Protein 8PR6 (pdb70)

Secondary structure (DSSP, 8-state):
---EEEEE-SS-HHHHHHHHHHHHHHHHTT---EEEEGGG-HHHHHHHGGG-SEEEETTEE---EEE-HHHHHHHHH-/---EEEEE-SS-HHHHHHHHHHHHHHHHTT--EEEEETTT-HHHHHHHGGG-SEEEETTEE---EEE-HHHHHHHHH--

Radius of gyration: 16.39 Å; Cα contacts (8 Å, |Δi|>4): 250; chains: 2; bounding box: 40×32×43 Å

InterPro domains:
  IPR008554 Glutaredoxin-like [PF05768] (5-77)
  IPR036249 Thioredoxin-like superfamily [SSF52833] (4-77)

Organism: Corynebacterium glutamicum (NCBI:txid1718)

Sequence (157 aa):
GHSVEIIVRDNCCGSCCVRVKAQILPIVEAAGIKLTERNVDQDASLKLEFGDRVPVILVDDEEFACWEVDNDELANALLLGHSVEIIVRDNCCGSCCVRVKAQILPIVEAAGIKLTERNVDQDASLKLEFGDRVPVILVDDEEFACWEVDNDELANALLLE

Structure (mmCIF, N/CA/C/O backbone):
data_8PR6
#
_entry.id   8PR6
#
_cell.length_a   71.124
_cell.length_b   36.248
_cell.length_c   68.719
_cell.angle_alpha   90.00
_cell.angle_beta   99.01
_cell.angle_gamma   90.00
#
_symmetry.space_group_name_H-M   'C 1 2 1'
#
loop_
_entity.id
_entity.type
_entity.pdbx_description
1 polymer 'Thioredoxin family protein'
2 water water
#
loop_
_atom_site.group_PDB
_atom_site.id
_atom_site.type_symbol
_atom_site.label_atom_id
_atom_site.label_alt_id
_atom_site.label_comp_id
_atom_site.label_asym_id
_atom_site.label_entity_id
_atom_site.label_seq_id
_atom_site.pdbx_PDB_ins_code
_atom_site.Cartn_x
_atom_site.Cartn_y
_atom_site.Cartn_z
_atom_site.occupancy
_atom_site.B_iso_or_equiv
_atom_site.auth_seq_id
_atom_site.auth_comp_id
_atom_site.auth_asym_id
_atom_site.auth_atom_id
_atom_site.pdbx_PDB_model_num
ATOM 1 N N . GLY A 1 1 ? -17.335 81.242 68.789 1.00 42.32 1 GLY A N 1
ATOM 2 C CA . GLY A 1 1 ? -16.553 79.997 69.034 1.00 41.21 1 GLY A CA 1
ATOM 3 C C . GLY A 1 1 ? -15.183 80.328 69.580 1.00 39.56 1 GLY A C 1
ATOM 4 O O . GLY A 1 1 ? -14.718 81.479 69.386 1.00 43.96 1 GLY A O 1
ATOM 5 N N . HIS A 1 2 ? -14.566 79.390 70.307 1.00 38.17 2 HIS A N 1
ATOM 6 C CA . HIS A 1 2 ? -13.215 79.601 70.880 1.00 32.37 2 HIS A CA 1
ATOM 7 C C . HIS A 1 2 ? -12.192 78.547 70.422 1.00 24.78 2 HIS A C 1
ATOM 8 O O . HIS A 1 2 ? -12.546 77.356 70.216 1.00 31.08 2 HIS A O 1
ATOM 15 N N . SER A 1 3 ? -10.959 78.995 70.506 1.00 24.67 3 SER A N 1
ATOM 16 C CA . SER A 1 3 ? -9.696 78.217 70.434 1.00 27.84 3 SER A CA 1
ATOM 17 C C . SER A 1 3 ? -8.898 78.342 71.741 1.00 23.48 3 SER A C 1
ATOM 18 O O . SER A 1 3 ? -8.827 79.442 72.314 1.00 26.79 3 SER A O 1
ATOM 21 N N . VAL A 1 4 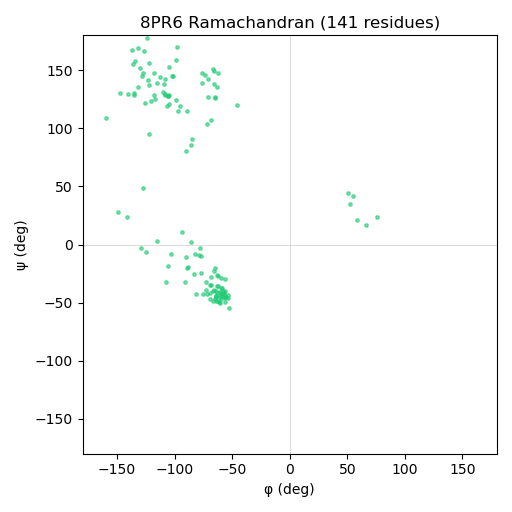? -8.197 77.264 72.048 1.00 24.94 4 VAL A N 1
ATOM 22 C CA . VAL A 1 4 ? -7.190 77.227 73.134 1.00 22.20 4 VAL A CA 1
ATOM 23 C C . VAL A 1 4 ? -5.965 76.508 72.584 1.00 21.54 4 VAL A C 1
ATOM 24 O O . VAL A 1 4 ? -6.131 75.357 72.131 1.00 25.24 4 VAL A O 1
ATOM 28 N N . GLU A 1 5 ? -4.839 77.159 72.783 1.00 23.66 5 GLU A N 1
ATOM 29 C CA . GLU A 1 5 ? -3.499 76.646 72.425 1.00 26.61 5 GLU A CA 1
ATOM 30 C C . GLU A 1 5 ? -2.624 76.639 73.677 1.00 24.17 5 GLU A C 1
ATOM 31 O O . GLU A 1 5 ? -2.628 77.626 74.436 1.00 23.49 5 GLU A O 1
ATOM 37 N N . ILE A 1 6 ? -1.796 75.610 73.837 1.00 22.44 6 ILE A N 1
ATOM 38 C CA . ILE A 1 6 ? -0.684 75.691 74.809 1.00 20.17 6 ILE A CA 1
ATOM 39 C C . ILE A 1 6 ? 0.644 75.755 74.048 1.00 21.02 6 ILE A C 1
ATOM 40 O O . ILE A 1 6 ? 0.809 74.954 73.086 1.00 24.22 6 ILE A O 1
ATOM 45 N N . ILE A 1 7 ? 1.480 76.701 74.432 1.00 20.58 7 ILE A N 1
ATOM 46 C CA . ILE A 1 7 ? 2.861 76.920 73.906 1.00 22.98 7 ILE A CA 1
ATOM 47 C C . ILE A 1 7 ? 3.842 76.286 74.894 1.00 22.43 7 ILE A C 1
ATOM 48 O O . ILE A 1 7 ? 3.836 76.648 76.091 1.00 21.54 7 ILE A O 1
ATOM 53 N N . VAL A 1 8 ? 4.685 75.383 74.383 1.00 22.94 8 VAL A N 1
ATOM 54 C CA . VAL A 1 8 ? 5.500 74.466 75.232 1.00 20.70 8 VAL A CA 1
ATOM 55 C C . VAL A 1 8 ? 6.951 74.488 74.743 1.00 22.41 8 VAL A C 1
ATOM 56 O O . VAL A 1 8 ? 7.186 75.112 73.724 1.00 23.21 8 VAL A O 1
ATOM 60 N N . ARG A 1 9 ? 7.857 73.895 75.525 1.00 23.56 9 ARG A N 1
ATOM 61 C CA . ARG A 1 9 ? 9.233 73.528 75.035 1.00 26.55 9 ARG A CA 1
ATOM 62 C C . ARG A 1 9 ? 9.505 72.036 75.323 1.00 24.30 9 ARG A C 1
ATOM 63 O O . ARG A 1 9 ? 8.783 71.403 76.050 1.00 22.40 9 ARG A O 1
ATOM 71 N N . ASP A 1 10 ? 10.555 71.435 74.728 1.00 28.99 10 ASP A N 1
ATOM 72 C CA . ASP A 1 10 ? 10.922 70.023 75.027 1.00 27.60 10 ASP A CA 1
ATOM 73 C C . ASP A 1 10 ? 11.405 69.893 76.478 1.00 25.73 10 ASP A C 1
ATOM 74 O O . ASP A 1 10 ? 11.856 70.895 77.010 1.00 27.85 10 ASP A O 1
ATOM 79 N N . ASN A 1 11 ? 11.218 68.720 77.097 1.00 30.28 11 ASN A N 1
ATOM 80 C CA . ASN A 1 11 ? 11.698 68.372 78.468 1.00 29.56 11 ASN A CA 1
ATOM 81 C C . ASN A 1 11 ? 11.247 69.421 79.483 1.00 30.54 11 ASN A C 1
ATOM 82 O O . ASN A 1 11 ? 12.046 69.947 80.254 1.00 30.69 11 ASN A O 1
ATOM 87 N N A CYS A 1 12 ? 9.929 69.644 79.498 0.48 30.09 12 CYS A N 1
ATOM 88 N N C CYS A 1 12 ? 9.968 69.751 79.452 0.52 32.98 12 CYS A N 1
ATOM 89 C CA A CYS A 1 12 ? 9.197 70.672 80.289 0.48 27.72 12 CYS A CA 1
ATOM 90 C CA C CYS A 1 12 ? 9.375 70.668 80.447 0.52 31.18 12 CYS A CA 1
ATOM 91 C C A CYS A 1 12 ? 8.119 69.950 81.106 0.48 27.48 12 CYS A C 1
ATOM 92 C C C CYS A 1 12 ? 8.203 69.943 81.099 0.52 29.47 12 CYS A C 1
ATOM 93 O O A CYS A 1 12 ? 6.989 69.868 80.606 0.48 27.10 12 CYS A O 1
ATOM 94 O O C CYS A 1 12 ? 7.155 69.831 80.470 0.52 28.55 12 CYS A O 1
ATOM 99 N N . GLY A 1 13 ? 8.426 69.458 82.319 1.00 26.36 13 GLY A N 1
ATOM 100 C CA . GLY A 1 13 ? 7.423 68.768 83.145 1.00 27.30 13 GLY A CA 1
ATOM 101 C C . GLY A 1 13 ? 6.295 69.726 83.476 1.00 25.54 13 GLY A C 1
ATOM 102 O O . GLY A 1 13 ? 5.165 69.258 83.625 1.00 22.38 13 GLY A O 1
ATOM 103 N N . SER A 1 14 ? 6.596 71.018 83.574 1.00 21.66 14 SER A N 1
ATOM 104 C CA . SER A 1 14 ? 5.577 72.041 83.962 1.00 24.50 14 SER A CA 1
ATOM 105 C C . SER A 1 14 ? 4.578 72.200 82.804 1.00 21.15 14 SER A C 1
ATOM 106 O O . SER A 1 14 ? 3.370 72.257 83.082 1.00 22.40 14 SER A O 1
ATOM 109 N N A CYS A 1 15 ? 5.053 72.180 81.556 0.60 22.69 15 CYS A N 1
ATOM 110 N N B CYS A 1 15 ? 5.050 72.194 81.556 0.40 22.45 15 CYS A N 1
ATOM 111 C CA A CYS A 1 15 ? 4.216 72.182 80.316 0.60 22.36 15 CYS A CA 1
ATOM 112 C CA B CYS A 1 15 ? 4.203 72.164 80.328 0.40 22.16 15 CYS A CA 1
ATOM 113 C C A CYS A 1 15 ? 3.277 70.958 80.318 0.60 21.54 15 CYS A C 1
ATOM 114 C C B CYS A 1 15 ? 3.256 70.957 80.376 0.40 21.62 15 CYS A C 1
ATOM 115 O O A CYS A 1 15 ? 2.064 71.093 80.069 0.60 20.32 15 CYS A O 1
ATOM 116 O O B CYS A 1 15 ? 2.032 71.119 80.227 0.40 20.60 15 CYS A O 1
ATOM 121 N N . VAL A 1 16 ? 3.798 69.760 80.582 1.00 21.82 16 VAL A N 1
ATOM 122 C CA . VAL A 1 16 ? 2.984 68.510 80.641 1.00 24.28 16 VAL A CA 1
ATOM 123 C C . VAL A 1 16 ? 1.928 68.608 81.750 1.00 22.69 16 VAL A C 1
ATOM 124 O O . VAL A 1 16 ? 0.760 68.220 81.501 1.00 25.29 16 VAL A O 1
ATOM 128 N N . ARG A 1 17 ? 2.319 69.060 82.947 1.00 20.21 17 ARG A N 1
ATOM 129 C CA . ARG A 1 17 ? 1.415 69.212 84.114 1.00 23.15 17 ARG A CA 1
ATOM 130 C C . ARG A 1 17 ? 0.289 70.198 83.792 1.00 19.99 17 ARG A C 1
ATOM 131 O O . ARG A 1 17 ? -0.903 69.890 84.082 1.00 20.55 17 ARG A O 1
ATOM 139 N N . VAL A 1 18 ? 0.629 71.375 83.274 1.00 21.67 18 VAL A N 1
ATOM 140 C CA . VAL A 1 18 ? -0.420 72.402 82.981 1.00 19.30 18 VAL A CA 1
ATOM 141 C C . VAL A 1 18 ? -1.362 71.865 81.885 1.00 18.66 18 VAL A C 1
ATOM 142 O O . VAL A 1 18 ? -2.617 72.041 81.996 1.00 19.44 18 VAL A O 1
ATOM 146 N N . LYS A 1 19 ? -0.808 71.259 80.837 1.00 21.02 19 LYS A N 1
ATOM 147 C CA . LYS A 1 19 ? -1.633 70.683 79.739 1.00 22.31 19 LYS A CA 1
ATOM 148 C C . LYS A 1 19 ? -2.665 69.717 80.322 1.00 23.40 19 LYS A C 1
ATOM 149 O O . LYS A 1 19 ? -3.828 69.832 79.948 1.00 24.20 19 LYS A O 1
ATOM 155 N N . ALA A 1 20 ? -2.290 68.822 81.242 1.00 22.78 20 ALA A N 1
ATOM 156 C CA . ALA A 1 20 ? -3.197 67.840 81.885 1.00 23.44 20 ALA A CA 1
ATOM 157 C C . ALA A 1 20 ? -4.226 68.558 82.750 1.00 25.30 20 ALA A C 1
ATOM 158 O O . ALA A 1 20 ? -5.378 68.113 82.748 1.00 24.74 20 ALA A O 1
ATOM 160 N N . GLN A 1 21 ? -3.833 69.617 83.460 1.00 22.81 21 GLN A N 1
ATOM 161 C CA . GLN A 1 21 ? -4.706 70.346 84.402 1.00 23.38 21 GLN A CA 1
ATOM 162 C C . GLN A 1 21 ? -5.808 71.035 83.575 1.00 20.35 21 GLN A C 1
ATOM 163 O O . GLN A 1 21 ? -6.944 71.042 84.043 1.00 24.08 21 GLN A O 1
ATOM 169 N N . ILE A 1 22 ? -5.494 71.604 82.411 1.00 20.69 22 ILE A N 1
ATOM 170 C CA . ILE A 1 22 ? -6.488 72.419 81.642 1.00 20.76 22 ILE A CA 1
ATOM 171 C C . ILE A 1 22 ? -7.291 71.526 80.687 1.00 25.29 22 ILE A C 1
ATOM 172 O O . ILE A 1 22 ? -8.419 71.982 80.270 1.00 24.75 22 ILE A O 1
ATOM 177 N N . LEU A 1 23 ? -6.788 70.324 80.336 1.00 26.28 23 LEU A N 1
ATOM 178 C CA . LEU A 1 23 ? -7.394 69.501 79.252 1.00 31.07 23 LEU A CA 1
ATOM 179 C C . LEU A 1 23 ? -8.882 69.244 79.502 1.00 32.35 23 LEU A C 1
ATOM 180 O O . LEU A 1 23 ? -9.641 69.359 78.527 1.00 36.58 23 LEU A O 1
ATOM 185 N N . PRO A 1 24 ? -9.344 68.866 80.724 1.00 35.75 24 PRO A N 1
ATOM 186 C CA . PRO A 1 24 ? -10.762 68.587 80.969 1.00 36.10 24 PRO A CA 1
ATOM 187 C C . PRO A 1 24 ? -11.661 69.810 80.734 1.00 39.16 24 PRO A C 1
ATOM 188 O O . PRO A 1 24 ? -12.762 69.638 80.229 1.00 35.49 24 PRO A O 1
ATOM 192 N N . ILE A 1 25 ? -11.164 71.010 81.059 1.00 32.17 25 ILE A N 1
ATOM 193 C CA . ILE A 1 25 ? -11.901 72.290 80.875 1.00 29.71 25 ILE A CA 1
ATOM 194 C C . ILE A 1 25 ? -12.073 72.538 79.384 1.00 32.53 25 ILE A C 1
ATOM 195 O O . ILE A 1 25 ? -13.197 72.831 78.962 1.00 28.31 25 ILE A O 1
ATOM 200 N N . VAL A 1 26 ? -11.008 72.416 78.608 1.00 26.83 26 VAL A N 1
ATOM 201 C CA . VAL A 1 26 ? -11.081 72.685 77.145 1.00 30.71 26 VAL A CA 1
ATOM 202 C C . VAL A 1 26 ? -12.047 71.651 76.530 1.00 36.73 26 VAL A C 1
ATOM 203 O O . VAL A 1 26 ? -12.850 72.017 75.634 1.00 31.91 26 VAL A O 1
ATOM 207 N N . GLU A 1 27 ? -12.045 70.425 77.039 1.00 41.48 27 GLU A N 1
ATOM 208 C CA . GLU A 1 27 ? -12.856 69.323 76.456 1.00 44.55 27 GLU A CA 1
ATOM 209 C C . GLU A 1 27 ? -14.296 69.394 76.993 1.00 44.67 27 GLU A C 1
ATOM 210 O O . GLU A 1 27 ? -15.201 68.978 76.249 1.00 43.37 27 GLU A O 1
ATOM 216 N N . ALA A 1 28 ? -14.543 69.970 78.173 1.00 39.83 28 ALA A N 1
ATOM 217 C CA . ALA A 1 28 ? -15.917 70.291 78.641 1.00 40.36 28 ALA A CA 1
ATOM 218 C C . ALA A 1 28 ? -16.574 71.319 77.706 1.00 39.02 28 ALA A C 1
ATOM 219 O O . ALA A 1 28 ? -17.814 71.301 77.677 1.00 39.92 28 ALA A O 1
ATOM 221 N N . ALA A 1 29 ? -15.794 72.163 77.000 1.00 33.65 29 ALA A N 1
ATOM 222 C CA . ALA A 1 29 ? -16.229 73.267 76.106 1.00 32.15 29 ALA A CA 1
ATOM 223 C C . ALA A 1 29 ? -16.327 72.764 74.657 1.00 41.27 29 ALA A C 1
ATOM 224 O O . ALA A 1 29 ? -16.493 73.610 73.737 1.00 39.90 29 ALA A O 1
ATOM 226 N N . GLY A 1 30 ? -16.237 71.442 74.476 1.00 41.65 30 GLY A N 1
ATOM 227 C CA . GLY A 1 30 ? -16.191 70.762 73.170 1.00 42.15 30 GLY A CA 1
ATOM 228 C C . GLY A 1 30 ? -15.121 71.345 72.269 1.00 40.40 30 GLY A C 1
ATOM 229 O O . GLY A 1 30 ? -15.353 71.409 71.068 1.00 42.80 30 GLY A O 1
ATOM 230 N N . ILE A 1 31 ? -13.989 71.767 72.842 1.00 42.20 31 ILE A N 1
ATOM 231 C CA . ILE A 1 31 ? -12.826 72.358 72.119 1.00 36.52 31 ILE A CA 1
ATOM 232 C C . ILE A 1 31 ? -11.706 71.310 72.162 1.00 37.51 31 ILE A C 1
ATOM 233 O O . ILE A 1 31 ? -11.646 70.555 73.171 1.00 39.26 31 ILE A O 1
ATOM 238 N N . LYS A 1 32 ? -10.937 71.188 71.080 1.00 35.64 32 LYS A N 1
ATOM 239 C CA . LYS A 1 32 ? -9.730 70.323 71.034 1.00 38.86 32 LYS A CA 1
ATOM 240 C C . LYS A 1 32 ? -8.546 71.249 71.301 1.00 34.45 32 LYS A C 1
ATOM 241 O O . LYS A 1 32 ? -8.296 72.176 70.480 1.00 33.54 32 LYS A O 1
ATOM 244 N N . LEU A 1 33 ? -7.861 71.023 72.429 1.00 33.27 33 LEU A N 1
ATOM 245 C CA . LEU A 1 33 ? -6.651 71.801 72.795 1.00 32.66 33 LEU A CA 1
ATOM 246 C C . LEU A 1 33 ? -5.560 71.522 71.765 1.00 32.09 33 LEU A C 1
ATOM 247 O O . LEU A 1 33 ? -5.275 70.334 71.486 1.00 38.75 33 LEU A O 1
ATOM 252 N N . THR A 1 34 ? -5.007 72.567 71.187 1.00 26.58 34 THR A N 1
ATOM 253 C CA . THR A 1 34 ? -3.830 72.463 70.294 1.00 34.20 34 THR A CA 1
ATOM 254 C C . THR A 1 34 ? -2.558 72.785 71.089 1.00 36.61 34 THR A C 1
ATOM 255 O O . THR A 1 34 ? -2.646 73.219 72.281 1.00 31.88 34 THR A O 1
ATOM 259 N N . GLU A 1 35 ? -1.410 72.520 70.461 1.00 30.70 35 GLU A N 1
ATOM 260 C CA . GLU A 1 35 ? -0.050 72.578 71.058 1.00 29.11 35 GLU A CA 1
ATOM 261 C C . GLU A 1 35 ? 0.920 73.016 69.973 1.00 32.83 35 GLU A C 1
ATOM 262 O O . GLU A 1 35 ? 0.866 72.420 68.862 1.00 37.75 35 GLU A O 1
ATOM 268 N N . ARG A 1 36 ? 1.748 74.002 70.267 1.00 27.01 36 ARG A N 1
ATOM 269 C CA . ARG A 1 36 ? 2.879 74.477 69.435 1.00 29.17 36 ARG A CA 1
ATOM 270 C C . ARG A 1 36 ? 4.128 74.502 70.317 1.00 31.52 36 ARG A C 1
ATOM 271 O O . ARG A 1 36 ? 4.000 74.770 71.521 1.00 26.65 36 ARG A O 1
ATOM 279 N N . ASN A 1 37 ? 5.301 74.197 69.758 1.00 26.23 37 ASN A N 1
ATOM 280 C CA . ASN A 1 37 ? 6.537 73.964 70.558 1.00 26.23 37 ASN A CA 1
ATOM 281 C C . ASN A 1 37 ? 7.588 74.982 70.113 1.00 27.58 37 ASN A C 1
ATOM 282 O O . ASN A 1 37 ? 7.847 75.096 68.889 1.00 30.50 37 ASN A O 1
ATOM 287 N N . VAL A 1 38 ? 8.117 75.780 71.031 1.00 24.83 38 VAL A N 1
ATOM 288 C CA . VAL A 1 38 ? 9.034 76.897 70.695 1.00 25.54 38 VAL A CA 1
ATOM 289 C C . VAL A 1 38 ? 10.345 76.354 70.100 1.00 30.41 38 VAL A C 1
ATOM 290 O O . VAL A 1 38 ? 11.032 77.162 69.442 1.00 33.58 38 VAL A O 1
ATOM 294 N N . ASP A 1 39 ? 10.645 75.072 70.343 1.00 32.01 39 ASP A N 1
ATOM 295 C CA . ASP A 1 39 ? 11.924 74.414 69.934 1.00 31.92 39 ASP A CA 1
ATOM 296 C C . ASP A 1 39 ? 11.827 74.062 68.444 1.00 36.57 39 ASP A C 1
ATOM 297 O O . ASP A 1 39 ? 12.850 73.634 67.892 1.00 37.99 39 ASP A O 1
ATOM 302 N N . GLN A 1 40 ? 10.640 74.203 67.826 1.00 35.82 40 GLN A N 1
ATOM 303 C CA . GLN A 1 40 ? 10.353 73.821 66.413 1.00 37.03 40 GLN A CA 1
ATOM 304 C C . GLN A 1 40 ? 10.025 75.075 65.593 1.00 39.02 40 GLN A C 1
ATOM 305 O O . GLN A 1 40 ? 9.734 74.929 64.389 1.00 39.18 40 GLN A O 1
ATOM 311 N N . ASP A 1 41 ? 10.099 76.257 66.207 1.00 40.35 41 ASP A N 1
ATOM 312 C CA . ASP A 1 41 ? 9.630 77.527 65.600 1.00 42.62 41 ASP A CA 1
ATOM 313 C C . ASP A 1 41 ? 10.277 78.724 66.290 1.00 47.73 41 ASP A C 1
ATOM 314 O O . ASP A 1 41 ? 9.820 79.076 67.416 1.00 43.00 41 ASP A O 1
ATOM 319 N N . ALA A 1 42 ? 11.202 79.395 65.588 1.00 44.80 42 ALA A N 1
ATOM 320 C CA . ALA A 1 42 ? 12.144 80.389 66.151 1.00 44.61 42 ALA A CA 1
ATOM 321 C C . ALA A 1 42 ? 11.428 81.700 66.506 1.00 41.44 42 ALA A C 1
ATOM 322 O O . ALA A 1 42 ? 11.783 82.289 67.549 1.00 41.24 42 ALA A O 1
ATOM 324 N N . SER A 1 43 ? 10.477 82.138 65.678 1.00 44.45 43 SER A N 1
ATOM 325 C CA . SER A 1 43 ? 9.555 83.275 65.947 1.00 46.15 43 SER A CA 1
ATOM 326 C C . SER A 1 43 ? 8.873 83.059 67.306 1.00 46.37 43 SER A C 1
ATOM 327 O O . SER A 1 43 ? 8.964 83.962 68.171 1.00 52.70 43 SER A O 1
ATOM 329 N N . LEU A 1 44 ? 8.232 81.894 67.473 1.00 43.54 44 LEU A N 1
ATOM 330 C CA . LEU A 1 44 ? 7.486 81.501 68.704 1.00 40.79 44 LEU A CA 1
ATOM 331 C C . LEU A 1 44 ? 8.417 81.536 69.912 1.00 36.23 44 LEU A C 1
ATOM 332 O O . LEU A 1 44 ? 7.988 82.055 70.969 1.00 34.32 44 LEU A O 1
ATOM 337 N N . LYS A 1 45 ? 9.638 81.005 69.790 1.00 35.90 45 LYS A N 1
ATOM 338 C CA . LYS A 1 45 ? 10.663 81.121 70.859 1.00 37.02 45 LYS A CA 1
ATOM 339 C C . LYS A 1 45 ? 10.974 82.595 71.171 1.00 40.56 45 LYS A C 1
ATOM 340 O O . LYS A 1 45 ? 11.123 82.917 72.362 1.00 37.79 45 LYS A O 1
ATOM 346 N N . LEU A 1 46 ? 11.110 83.467 70.163 1.00 40.66 46 LEU A N 1
ATOM 347 C CA . LEU A 1 46 ? 11.421 84.908 70.403 1.00 42.34 46 LEU A CA 1
ATOM 348 C C . LEU A 1 46 ? 10.332 85.499 71.310 1.00 38.40 46 LEU A C 1
ATOM 349 O O . LEU A 1 46 ? 10.659 86.280 72.213 1.00 43.88 46 LEU A O 1
ATOM 351 N N . GLU A 1 47 ? 9.083 85.134 71.055 1.00 34.29 47 GLU A N 1
ATOM 352 C CA . GLU A 1 47 ? 7.893 85.758 71.678 1.00 33.46 47 GLU A CA 1
ATOM 353 C C . GLU A 1 47 ? 7.657 85.174 73.079 1.00 30.51 47 GLU A C 1
ATOM 354 O O . GLU A 1 47 ? 7.391 85.964 74.000 1.00 30.29 47 GLU A O 1
ATOM 360 N N . PHE A 1 48 ? 7.790 83.862 73.255 1.00 27.14 48 PHE A N 1
ATOM 361 C CA . PHE A 1 48 ? 7.271 83.154 74.466 1.00 27.47 48 PHE A CA 1
ATOM 362 C C . PHE A 1 48 ? 8.298 82.250 75.152 1.00 29.20 48 PHE A C 1
ATOM 363 O O . PHE A 1 48 ? 7.988 81.639 76.206 1.00 24.73 48 PHE A O 1
ATOM 371 N N . GLY A 1 49 ? 9.504 82.145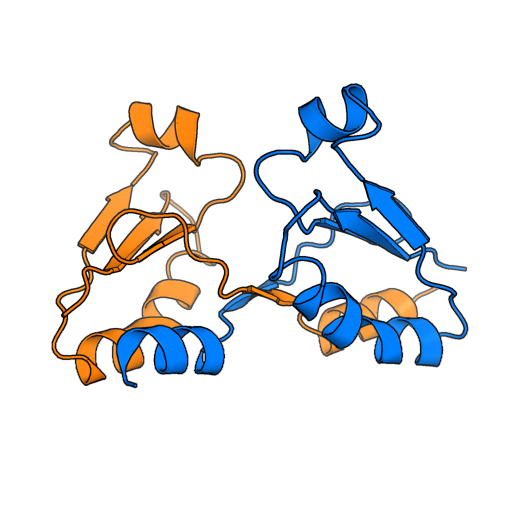 74.584 1.00 30.54 49 GLY A N 1
ATOM 372 C CA . GLY A 1 49 ? 10.417 81.043 74.920 1.00 31.52 49 GLY A CA 1
ATOM 373 C C . GLY A 1 49 ? 10.777 81.007 76.387 1.00 28.95 49 GLY A C 1
ATOM 374 O O . GLY A 1 49 ? 10.842 79.901 76.969 1.00 29.75 49 GLY A O 1
ATOM 375 N N . ASP A 1 50 ? 10.953 82.163 77.019 1.00 29.30 50 ASP A N 1
ATOM 376 C CA . ASP A 1 50 ? 11.465 82.194 78.410 1.00 29.72 50 ASP A CA 1
ATOM 377 C C . ASP A 1 50 ? 10.326 82.042 79.426 1.00 25.54 50 ASP A C 1
ATOM 378 O O . ASP A 1 50 ? 10.625 82.132 80.593 1.00 26.16 50 ASP A O 1
ATOM 383 N N . ARG A 1 51 ? 9.064 81.861 79.010 1.00 26.05 51 ARG A N 1
ATOM 384 C CA . ARG A 1 51 ? 7.927 81.795 79.986 1.00 25.22 51 ARG A CA 1
ATOM 385 C C . ARG A 1 51 ? 6.874 80.747 79.606 1.00 24.08 51 ARG A C 1
ATOM 386 O O . ARG A 1 51 ? 5.701 80.800 80.116 1.00 22.94 51 ARG A O 1
ATOM 394 N N . VAL A 1 52 ? 7.253 79.735 78.835 1.00 21.72 52 VAL A N 1
ATOM 395 C CA . VAL A 1 52 ? 6.412 78.527 78.666 1.00 20.83 52 VAL A CA 1
ATOM 396 C C . VAL A 1 52 ? 6.221 77.802 80.004 1.00 20.41 52 VAL A C 1
ATOM 397 O O . VAL A 1 52 ? 7.083 77.791 80.873 1.00 21.91 52 VAL A O 1
ATOM 401 N N . PRO A 1 53 ? 5.073 77.149 80.225 1.00 18.70 53 PRO A N 1
ATOM 402 C CA . PRO A 1 53 ? 3.949 77.139 79.279 1.00 19.46 53 PRO A CA 1
ATOM 403 C C . PRO A 1 53 ? 3.120 78.422 79.248 1.00 20.43 53 PRO A C 1
ATOM 404 O O . PRO A 1 53 ? 2.980 79.044 80.270 1.00 19.13 53 PRO A O 1
ATOM 408 N N . VAL A 1 54 ? 2.742 78.834 78.044 1.00 18.84 54 VAL A N 1
ATOM 409 C CA . VAL A 1 54 ? 1.815 79.961 77.770 1.00 20.69 54 VAL A CA 1
ATOM 410 C C . VAL A 1 54 ? 0.509 79.360 77.255 1.00 20.09 54 VAL A C 1
ATOM 411 O O . VAL A 1 54 ? 0.533 78.476 76.404 1.00 17.52 54 VAL A O 1
ATOM 415 N N . ILE A 1 55 ? -0.644 79.895 77.712 1.00 18.89 55 ILE A N 1
ATOM 416 C CA . ILE A 1 55 ? -1.975 79.545 77.174 1.00 19.52 55 ILE A CA 1
ATOM 417 C C . ILE A 1 55 ? -2.490 80.744 76.384 1.00 17.12 55 ILE A C 1
ATOM 418 O O . ILE A 1 55 ? -2.415 81.875 76.945 1.00 21.02 55 ILE A O 1
ATOM 423 N N . LEU A 1 56 ? -2.918 80.466 75.160 1.00 19.32 56 LEU A N 1
ATOM 424 C CA . LEU A 1 56 ? -3.607 81.409 74.234 1.00 25.15 56 LEU A CA 1
ATOM 425 C C . LEU A 1 56 ? -5.064 81.002 74.198 1.00 20.83 56 LEU A C 1
ATOM 426 O O . LEU A 1 56 ? -5.340 79.927 73.829 1.00 23.54 56 LEU A O 1
ATOM 431 N N . VAL A 1 57 ? -5.964 81.901 74.598 1.00 23.18 57 VAL A N 1
ATOM 432 C CA . VAL A 1 57 ? -7.402 81.766 74.310 1.00 21.56 57 VAL A CA 1
ATOM 433 C C . VAL A 1 57 ? -7.773 82.755 73.190 1.00 24.04 57 VAL A C 1
ATOM 434 O O . VAL A 1 57 ? -7.452 83.911 73.352 1.00 27.60 57 VAL A O 1
ATOM 438 N N . ASP A 1 58 ? -8.295 82.224 72.089 1.00 33.74 58 ASP A N 1
ATOM 439 C CA . ASP A 1 58 ? -8.727 83.030 70.918 1.00 41.48 58 ASP A CA 1
ATOM 440 C C . ASP A 1 58 ? -7.506 83.854 70.533 1.00 42.83 58 ASP A C 1
ATOM 441 O O . ASP A 1 58 ? -7.590 85.088 70.332 1.00 45.85 58 ASP A O 1
ATOM 446 N N . ASP A 1 59 ? -6.360 83.181 70.585 1.00 48.13 59 ASP A N 1
ATOM 447 C CA . ASP A 1 59 ? -5.055 83.729 70.170 1.00 46.33 59 ASP A CA 1
ATOM 448 C C . ASP A 1 59 ? -4.590 84.880 71.086 1.00 41.65 59 ASP A C 1
ATOM 449 O O . ASP A 1 59 ? -3.672 85.541 70.639 1.00 48.50 59 ASP A O 1
ATOM 454 N N . GLU A 1 60 ? -5.126 85.103 72.310 1.00 40.27 60 GLU A N 1
ATOM 455 C CA . GLU A 1 60 ? -4.593 86.104 73.304 1.00 34.36 60 GLU A CA 1
ATOM 456 C C . GLU A 1 60 ? -3.999 85.441 74.577 1.00 39.84 60 GLU A C 1
ATOM 457 O O . GLU A 1 60 ? -4.589 84.449 75.047 1.00 36.64 60 GLU A O 1
ATOM 459 N N . GLU A 1 61 ? -2.924 86.007 75.159 1.00 36.07 61 GLU A N 1
ATOM 460 C CA . GLU A 1 61 ? -2.159 85.427 76.313 1.00 34.82 61 GLU A CA 1
ATOM 461 C C . GLU A 1 61 ? -2.987 85.430 77.612 1.00 35.10 61 GLU A C 1
ATOM 462 O O . GLU A 1 61 ? -3.133 86.494 78.263 1.00 32.63 61 GLU A O 1
ATOM 468 N N . PHE A 1 62 ? -3.433 84.246 78.036 1.00 26.93 62 PHE A N 1
ATOM 469 C CA . PHE A 1 62 ? -4.355 84.087 79.187 1.00 27.49 62 PHE A CA 1
ATOM 470 C C . PHE A 1 62 ? -3.577 84.411 80.456 1.00 26.51 62 PHE A C 1
ATOM 471 O O . PHE A 1 62 ? -2.473 83.840 80.710 1.00 29.21 62 PHE A O 1
ATOM 479 N N . ALA A 1 63 ? -4.096 85.316 81.276 1.00 26.95 63 ALA A N 1
ATOM 480 C CA . ALA A 1 63 ? -3.334 85.940 82.387 1.00 32.36 63 ALA A CA 1
ATOM 481 C C . ALA A 1 63 ? -3.684 85.379 83.777 1.00 33.92 63 ALA A C 1
ATOM 482 O O . ALA A 1 63 ? -2.980 85.743 84.729 1.00 42.10 63 ALA A O 1
ATOM 484 N N . CYS A 1 64 ? -4.700 84.534 83.933 1.00 29.81 64 CYS A N 1
ATOM 485 C CA . CYS A 1 64 ? -5.208 84.140 85.271 1.00 31.96 64 CYS A CA 1
ATOM 486 C C . CYS A 1 64 ? -4.453 82.899 85.749 1.00 28.44 64 CYS A C 1
ATOM 487 O O . CYS A 1 64 ? -4.978 81.788 85.652 1.00 30.01 64 CYS A O 1
ATOM 490 N N . TRP A 1 65 ? -3.255 83.133 86.268 1.00 27.97 65 TRP A N 1
ATOM 491 C CA . TRP A 1 65 ? -2.392 82.101 86.880 1.00 26.76 65 TRP A CA 1
ATOM 492 C C . TRP A 1 65 ? -2.445 82.274 88.388 1.00 30.30 65 TRP A C 1
ATOM 493 O O . TRP A 1 65 ? -2.552 83.405 88.865 1.00 27.17 65 TRP A O 1
ATOM 504 N N . GLU A 1 66 ? -2.226 81.189 89.091 1.00 27.52 66 GLU A N 1
ATOM 505 C CA . GLU A 1 66 ? -2.142 81.237 90.557 1.00 32.00 66 GLU A CA 1
ATOM 506 C C . GLU A 1 66 ? -0.961 80.374 90.969 1.00 29.27 66 GLU A C 1
ATOM 507 O O . GLU A 1 66 ? -0.557 79.425 90.239 1.00 25.07 66 GLU A O 1
ATOM 513 N N . VAL A 1 67 ? -0.407 80.666 92.129 1.00 27.88 67 VAL A N 1
ATOM 514 C CA . VAL A 1 67 ? 0.623 79.759 92.688 1.00 28.49 67 VAL A CA 1
ATOM 515 C C . VAL A 1 67 ? 0.009 78.379 92.978 1.00 23.96 67 VAL A C 1
ATOM 516 O O . VAL A 1 67 ? -1.067 78.318 93.595 1.00 23.59 67 VAL A O 1
ATOM 520 N N . ASP A 1 68 ? 0.714 77.312 92.608 1.00 24.92 68 ASP A N 1
ATOM 521 C CA . ASP A 1 68 ? 0.406 75.915 92.983 1.00 28.71 68 ASP A CA 1
ATOM 522 C C . ASP A 1 68 ? 1.047 75.634 94.350 1.00 26.25 68 ASP A C 1
ATOM 523 O O . ASP A 1 68 ? 2.233 75.232 94.396 1.00 26.34 68 ASP A O 1
ATOM 528 N N . ASN A 1 69 ? 0.337 75.979 95.425 1.00 26.37 69 ASN A N 1
ATOM 529 C CA . ASN A 1 69 ? 0.825 75.881 96.829 1.00 28.85 69 ASN A CA 1
ATOM 530 C C . ASN A 1 69 ? 1.320 74.455 97.122 1.00 26.55 69 ASN A C 1
ATOM 531 O O . ASN A 1 69 ? 2.357 74.289 97.778 1.00 28.21 69 ASN A O 1
ATOM 536 N N . ASP A 1 70 ? 0.588 73.440 96.680 1.00 26.98 70 ASP A N 1
ATOM 537 C CA . ASP A 1 70 ? 0.924 72.037 97.036 1.00 29.77 70 ASP A CA 1
ATOM 538 C C . ASP A 1 70 ? 2.217 71.630 96.330 1.00 25.12 70 ASP A C 1
ATOM 539 O O . ASP A 1 70 ? 3.037 70.949 96.987 1.00 28.54 70 ASP A O 1
ATOM 544 N N . GLU A 1 71 ? 2.432 72.120 95.118 1.00 27.97 71 GLU A N 1
ATOM 545 C CA . GLU A 1 71 ? 3.673 71.870 94.342 1.00 27.59 71 GLU A CA 1
ATOM 546 C C . GLU A 1 71 ? 4.854 72.517 95.071 1.00 25.92 71 GLU A C 1
ATOM 547 O O . GLU A 1 71 ? 5.883 71.851 95.175 1.00 24.53 71 GLU A O 1
ATOM 553 N N . LEU A 1 72 ? 4.732 73.785 95.527 1.00 21.60 72 LEU A N 1
ATOM 554 C CA . LEU A 1 72 ? 5.825 74.441 96.279 1.00 21.39 72 LEU A CA 1
ATOM 555 C C . LEU A 1 72 ? 6.036 73.661 97.592 1.00 21.45 72 LEU A C 1
ATOM 556 O O . LEU A 1 72 ? 7.172 73.397 97.916 1.00 22.55 72 LEU A O 1
ATOM 561 N N . ALA A 1 73 ? 4.968 73.357 98.349 1.00 23.43 73 ALA A N 1
ATOM 562 C CA . ALA A 1 73 ? 5.062 72.662 99.664 1.00 27.38 73 ALA A CA 1
ATOM 563 C C . ALA A 1 73 ? 5.803 71.330 99.481 1.00 26.28 73 ALA A C 1
ATOM 564 O O . ALA A 1 73 ? 6.635 70.973 100.296 1.00 27.55 73 ALA A O 1
ATOM 566 N N . ASN A 1 74 ? 5.497 70.659 98.387 1.00 28.74 74 ASN A N 1
ATOM 567 C CA . ASN A 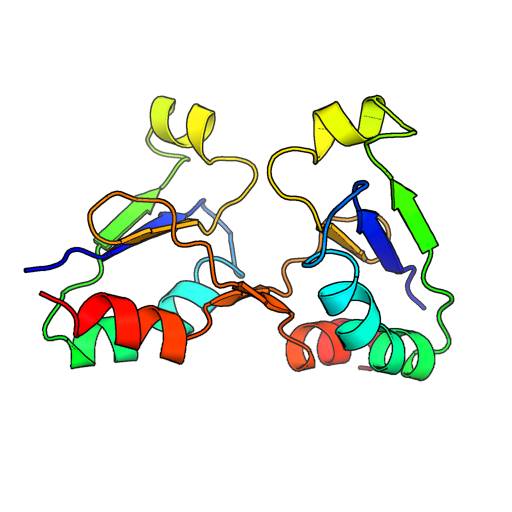1 74 ? 6.060 69.342 98.026 1.00 34.53 74 ASN A CA 1
ATOM 568 C C . ASN A 1 74 ? 7.564 69.515 97.872 1.00 31.35 74 ASN A C 1
ATOM 569 O O . ASN A 1 74 ? 8.293 68.762 98.508 1.00 30.55 74 ASN A O 1
ATOM 574 N N . ALA A 1 75 ? 7.991 70.529 97.109 1.00 29.10 75 ALA A N 1
ATOM 575 C CA . ALA A 1 75 ? 9.408 70.818 96.820 1.00 26.90 75 ALA A CA 1
ATOM 576 C C . ALA A 1 75 ? 10.162 71.196 98.098 1.00 26.98 75 ALA A C 1
ATOM 577 O O . ALA A 1 75 ? 11.290 70.765 98.244 1.00 26.57 75 ALA A O 1
ATOM 579 N N . LEU A 1 76 ? 9.565 71.977 99.004 1.00 26.17 76 LEU A N 1
ATOM 580 C CA . LEU A 1 76 ? 10.270 72.502 100.200 1.00 26.04 76 LEU A CA 1
ATOM 581 C C . LEU A 1 76 ? 10.136 71.579 101.426 1.00 27.02 76 LEU A C 1
ATOM 582 O O . LEU A 1 76 ? 11.077 71.631 102.242 1.00 30.84 76 LEU A O 1
ATOM 587 N N . LEU A 1 77 ? 9.025 70.850 101.616 1.00 29.73 77 LEU A N 1
ATOM 588 C CA . LEU A 1 77 ? 8.681 70.269 102.946 1.00 28.35 77 LEU A CA 1
ATOM 589 C C . LEU A 1 77 ? 8.928 68.755 102.988 1.00 33.82 77 LEU A C 1
ATOM 590 O O . LEU A 1 77 ? 9.015 68.218 104.113 1.00 36.18 77 LEU A O 1
ATOM 595 N N . LEU A 1 78 ? 9.025 68.092 101.830 1.00 34.83 78 LEU A N 1
ATOM 596 C CA . LEU A 1 78 ? 9.353 66.643 101.704 1.00 37.95 78 LEU A CA 1
ATOM 597 C C . LEU A 1 78 ? 10.792 66.497 101.211 1.00 37.73 78 LEU A C 1
ATOM 598 O O . LEU A 1 78 ? 11.229 67.392 100.473 1.00 43.55 78 LEU A O 1
ATOM 603 N N . GLY B 1 1 ? 18.154 71.651 103.238 1.00 54.07 1 GLY B N 1
ATOM 604 C CA . GLY B 1 1 ? 17.549 73.016 103.273 1.00 49.13 1 GLY B CA 1
ATOM 605 C C . GLY B 1 1 ? 17.477 73.632 101.887 1.00 43.42 1 GLY B C 1
ATOM 606 O O . GLY B 1 1 ? 18.194 73.157 100.958 1.00 45.49 1 GLY B O 1
ATOM 607 N N . HIS B 1 2 ? 16.632 74.648 101.731 1.00 35.26 2 HIS B N 1
ATOM 608 C CA . HIS B 1 2 ? 16.478 75.408 100.466 1.00 32.40 2 HIS B CA 1
ATOM 609 C C . HIS B 1 2 ? 16.457 76.906 100.749 1.00 28.48 2 HIS B C 1
ATOM 610 O O . HIS B 1 2 ? 16.225 77.307 101.907 1.00 32.39 2 HIS B O 1
ATOM 617 N N . SER B 1 3 ? 16.779 77.682 99.716 1.00 29.94 3 SER B N 1
ATOM 618 C CA . SER B 1 3 ? 16.607 79.145 99.656 1.00 26.30 3 SER B CA 1
ATOM 619 C C . SER B 1 3 ? 15.352 79.388 98.806 1.00 24.83 3 SER B C 1
ATOM 620 O O . SER B 1 3 ? 15.071 78.545 97.916 1.00 25.12 3 SER B O 1
ATOM 623 N N . VAL B 1 4 ? 14.599 80.415 99.148 1.00 22.62 4 VAL B N 1
ATOM 624 C CA . VAL B 1 4 ? 13.409 80.852 98.354 1.00 22.24 4 VAL B CA 1
ATOM 625 C C . VAL B 1 4 ? 13.466 82.368 98.236 1.00 23.21 4 VAL B C 1
ATOM 626 O O . VAL B 1 4 ? 13.570 83.076 99.270 1.00 26.55 4 VAL B O 1
ATOM 630 N N . GLU B 1 5 ? 13.344 82.836 97.010 1.00 23.09 5 GLU B N 1
ATOM 631 C CA . GLU B 1 5 ? 13.365 84.271 96.686 1.00 24.05 5 GLU B CA 1
ATOM 632 C C . GLU B 1 5 ? 12.181 84.565 95.774 1.00 22.61 5 GLU B C 1
ATOM 633 O O . GLU B 1 5 ? 11.927 83.749 94.850 1.00 23.68 5 GLU B O 1
ATOM 639 N N . ILE B 1 6 ? 11.472 85.646 96.049 1.00 21.19 6 ILE B N 1
ATOM 640 C CA . ILE B 1 6 ? 10.477 86.184 95.085 1.00 22.83 6 ILE B CA 1
ATOM 641 C C . ILE B 1 6 ? 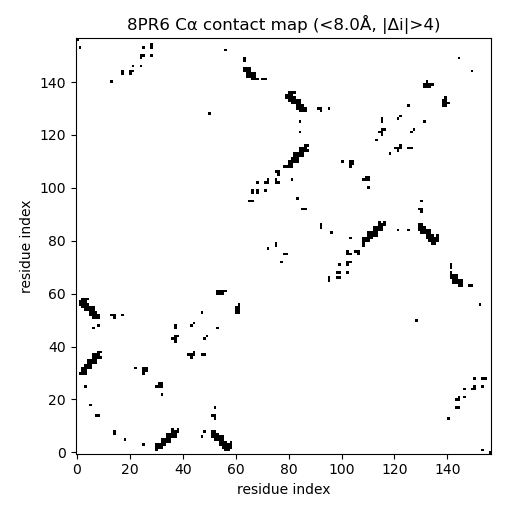11.028 87.445 94.395 1.00 23.29 6 ILE B C 1
ATOM 642 O O . ILE B 1 6 ? 11.544 88.325 95.087 1.00 22.67 6 ILE B O 1
ATOM 647 N N . ILE B 1 7 ? 10.986 87.480 93.064 1.00 22.80 7 ILE B N 1
ATOM 648 C CA . ILE B 1 7 ? 11.352 88.660 92.223 1.00 22.58 7 ILE B CA 1
ATOM 649 C C . ILE B 1 7 ? 10.050 89.413 91.909 1.00 21.16 7 ILE B C 1
ATOM 650 O O . ILE B 1 7 ? 9.147 88.821 91.272 1.00 20.73 7 ILE B O 1
ATOM 655 N N . VAL B 1 8 ? 9.961 90.682 92.334 1.00 19.41 8 VAL B N 1
ATOM 656 C CA . VAL B 1 8 ? 8.739 91.496 92.236 1.00 21.90 8 VAL B CA 1
ATOM 657 C C . VAL B 1 8 ? 9.061 92.783 91.461 1.00 24.44 8 VAL B C 1
ATOM 658 O O . VAL B 1 8 ? 10.195 92.906 91.000 1.00 23.03 8 VAL B O 1
ATOM 662 N N . ARG B 1 9 ? 8.027 93.597 91.259 1.00 23.63 9 ARG B N 1
ATOM 663 C CA . ARG B 1 9 ? 8.156 95.000 90.812 1.00 27.96 9 ARG B CA 1
ATOM 664 C C . ARG B 1 9 ? 7.205 95.884 91.614 1.00 28.90 9 ARG B C 1
ATOM 665 O O . ARG B 1 9 ? 6.262 95.386 92.279 1.00 28.36 9 ARG B O 1
ATOM 673 N N . ASP B 1 10 ? 7.399 97.185 91.493 1.00 31.00 10 ASP B N 1
ATOM 674 C CA . ASP B 1 10 ? 6.514 98.178 92.149 1.00 33.93 10 ASP B CA 1
ATOM 675 C C . ASP B 1 10 ? 5.116 98.081 91.521 1.00 29.91 10 ASP B C 1
ATOM 676 O O . ASP B 1 10 ? 5.008 97.736 90.306 1.00 29.98 10 ASP B O 1
ATOM 681 N N . ASN B 1 11 ? 4.079 98.373 92.296 1.00 28.87 11 ASN B N 1
ATOM 682 C CA . ASN B 1 11 ? 2.695 98.569 91.786 1.00 33.64 11 ASN B CA 1
ATOM 683 C C . ASN B 1 11 ? 2.209 97.279 91.153 1.00 30.32 11 ASN B C 1
ATOM 684 O O . ASN B 1 11 ? 1.667 97.299 90.035 1.00 31.06 11 ASN B O 1
ATOM 689 N N A CYS B 1 12 ? 2.392 96.189 91.895 0.60 28.33 12 CYS B N 1
ATOM 690 N N B CYS B 1 12 ? 2.493 96.154 91.801 0.40 28.74 12 CYS B N 1
ATOM 691 C CA A CYS B 1 12 ? 2.266 94.785 91.441 0.60 25.78 12 CYS B CA 1
ATOM 692 C CA B CYS B 1 12 ? 2.137 94.809 91.295 0.40 26.77 12 CYS B CA 1
ATOM 693 C C A CYS B 1 12 ? 1.371 94.039 92.430 0.60 23.41 12 CYS B C 1
ATOM 694 C C B CYS B 1 12 ? 1.368 94.069 92.382 0.40 24.45 12 CYS B C 1
ATOM 695 O O A CYS B 1 12 ? 1.940 93.466 93.372 0.60 23.53 12 CYS B O 1
ATOM 696 O O B CYS B 1 12 ? 2.014 93.541 93.306 0.40 24.45 12 C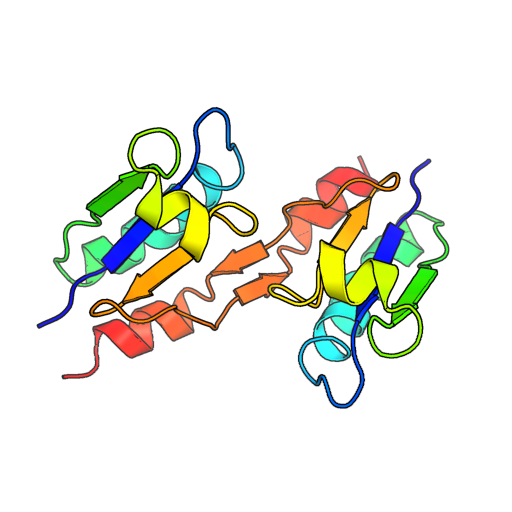YS B O 1
ATOM 701 N N . GLY B 1 13 ? 0.040 94.089 92.274 1.00 24.13 13 GLY B N 1
ATOM 702 C CA . GLY B 1 13 ? -0.867 93.406 93.207 1.00 23.49 13 GLY B CA 1
ATOM 703 C C . GLY B 1 13 ? -0.610 91.922 93.175 1.00 24.33 13 GLY B C 1
ATOM 704 O O . GLY B 1 13 ? -0.662 91.258 94.239 1.00 22.64 13 GLY B O 1
ATOM 705 N N . SER B 1 14 ? -0.327 91.378 91.988 1.00 23.88 14 SER B N 1
ATOM 706 C CA . SER B 1 14 ? -0.013 89.940 91.861 1.00 25.85 14 SER B CA 1
ATOM 707 C C . SER B 1 14 ? 1.219 89.582 92.710 1.00 23.42 14 SER B C 1
ATOM 708 O O . SER B 1 14 ? 1.204 88.534 93.383 1.00 22.88 14 SER B O 1
ATOM 711 N N A CYS B 1 15 ? 2.272 90.403 92.689 0.60 21.67 15 CYS B N 1
ATOM 712 N N B CYS B 1 15 ? 2.210 90.460 92.739 0.40 23.64 15 CYS B N 1
ATOM 713 C CA A CYS B 1 15 ? 3.481 90.203 93.531 0.60 21.58 15 CYS B CA 1
ATOM 714 C CA B CYS B 1 15 ? 3.477 90.292 93.483 0.40 24.27 15 CYS B CA 1
ATOM 715 C C A CYS B 1 15 ? 3.050 90.081 95.002 0.60 21.25 15 CYS B C 1
ATOM 716 C C B CYS B 1 15 ? 3.232 90.272 95.002 0.40 22.90 15 CYS B C 1
ATOM 717 O O A CYS B 1 15 ? 3.395 89.072 95.666 0.60 19.51 15 CYS B O 1
ATOM 718 O O B CYS B 1 15 ? 3.943 89.527 95.708 0.40 21.04 15 CYS B O 1
ATOM 723 N N . VAL B 1 16 ? 2.248 91.039 95.477 1.00 22.35 16 VAL B N 1
ATOM 724 C CA . VAL B 1 16 ? 1.854 91.069 96.926 1.00 22.39 16 VAL B CA 1
ATOM 725 C C . VAL B 1 16 ? 1.057 89.811 97.276 1.00 21.73 16 VAL B C 1
ATOM 726 O O . VAL B 1 16 ? 1.361 89.198 98.318 1.00 22.95 16 VAL B O 1
ATOM 730 N N . ARG B 1 17 ? 0.022 89.488 96.492 1.00 19.54 17 ARG B N 1
ATOM 731 C CA . ARG B 1 17 ? -0.819 88.278 96.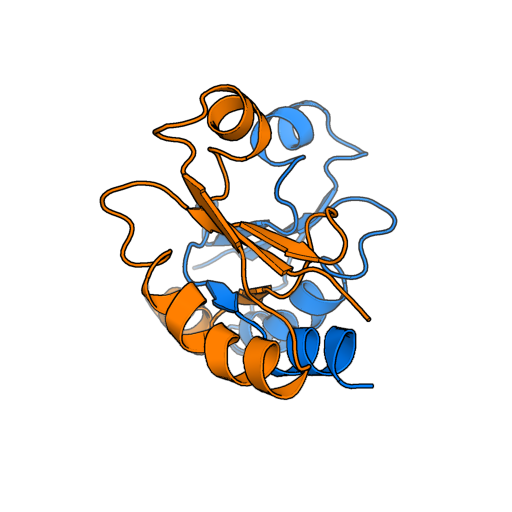667 1.00 21.05 17 ARG B CA 1
ATOM 732 C C . ARG B 1 17 ? 0.043 86.997 96.651 1.00 20.20 17 ARG B C 1
ATOM 733 O O . ARG B 1 17 ? -0.134 86.144 97.533 1.00 21.35 17 ARG B O 1
ATOM 741 N N . VAL B 1 18 ? 0.927 86.813 95.670 1.00 21.24 18 VAL B N 1
ATOM 742 C CA . VAL B 1 18 ? 1.776 85.577 95.608 1.00 22.08 18 VAL B CA 1
ATOM 743 C C . VAL B 1 18 ? 2.631 85.486 96.885 1.00 21.21 18 VAL B C 1
ATOM 744 O O . VAL B 1 18 ? 2.667 84.430 97.545 1.00 20.53 18 VAL B O 1
ATOM 748 N N . LYS B 1 19 ? 3.230 86.594 97.314 1.00 22.34 19 LYS B N 1
ATOM 749 C CA . LYS B 1 19 ? 4.032 86.608 98.554 1.00 23.15 19 LYS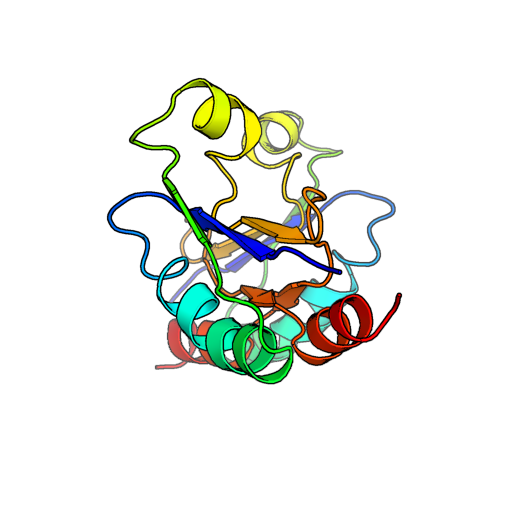 B CA 1
ATOM 750 C C . LYS B 1 19 ? 3.192 86.114 99.735 1.00 21.39 19 LYS B C 1
ATOM 751 O O . LYS B 1 19 ? 3.729 85.339 100.535 1.00 21.93 19 LYS B O 1
ATOM 757 N N . ALA B 1 20 ? 1.961 86.582 99.875 1.00 20.84 20 ALA B N 1
ATOM 758 C CA . ALA B 1 20 ? 1.099 86.279 101.032 1.00 23.44 20 ALA B CA 1
ATOM 759 C C . ALA B 1 20 ? 0.712 84.785 100.968 1.00 22.22 20 ALA B C 1
ATOM 760 O O . ALA B 1 20 ? 0.653 84.148 102.029 1.00 23.29 20 ALA B O 1
ATOM 762 N N . GLN B 1 21 ? 0.518 84.233 99.769 1.00 20.71 21 GLN B N 1
ATOM 763 C CA . GLN B 1 21 ? 0.118 82.824 99.521 1.00 23.71 21 GLN B CA 1
ATOM 764 C C . GLN B 1 21 ? 1.271 81.880 99.901 1.00 24.92 21 GLN B C 1
ATOM 765 O O . GLN B 1 21 ? 0.995 80.852 100.559 1.00 26.22 21 GLN B O 1
ATOM 767 N N . ILE B 1 22 ? 2.514 82.221 99.558 1.00 21.80 22 ILE B N 1
ATOM 768 C CA . ILE B 1 22 ? 3.668 81.306 99.752 1.00 23.49 22 ILE B CA 1
ATOM 769 C C . ILE B 1 22 ? 4.300 81.471 101.142 1.00 24.19 22 ILE B C 1
ATOM 770 O O . ILE B 1 22 ? 4.996 80.525 101.554 1.00 21.52 22 ILE B O 1
ATOM 775 N N . LEU B 1 23 ? 4.067 82.585 101.850 1.00 21.85 23 LEU B N 1
ATOM 776 C CA . LEU B 1 23 ? 4.797 82.827 103.125 1.00 22.48 23 LEU B CA 1
ATOM 777 C C . LEU B 1 23 ? 4.599 81.680 104.119 1.00 21.55 23 LEU B C 1
ATOM 778 O O . LEU B 1 23 ? 5.568 81.257 104.750 1.00 22.56 23 LEU B O 1
ATOM 783 N N . PRO B 1 24 ? 3.374 81.165 104.344 1.00 22.44 24 PRO B N 1
ATOM 784 C CA . PRO B 1 24 ? 3.190 80.055 105.296 1.00 22.49 24 PRO B CA 1
ATOM 785 C C . PRO B 1 24 ? 3.991 78.782 104.970 1.00 21.63 24 PRO B C 1
ATOM 786 O O . PRO B 1 24 ? 4.453 78.084 105.866 1.00 22.01 24 PRO B O 1
ATOM 790 N N . ILE B 1 25 ? 4.102 78.463 103.686 1.00 19.37 25 ILE B N 1
ATOM 791 C CA . ILE B 1 25 ? 4.854 77.287 103.193 1.00 20.98 25 ILE B CA 1
ATOM 792 C C . ILE B 1 25 ? 6.342 77.545 103.430 1.00 20.04 25 ILE B C 1
ATOM 793 O O . ILE B 1 25 ? 7.019 76.663 103.935 1.00 20.34 25 ILE B O 1
ATOM 798 N N . VAL B 1 26 ? 6.851 78.735 103.079 1.00 20.68 26 VAL B N 1
ATOM 799 C CA . VAL B 1 26 ? 8.307 79.021 103.226 1.00 21.64 26 VAL B CA 1
ATOM 800 C C . VAL B 1 26 ? 8.633 78.975 104.730 1.00 20.76 26 VAL B C 1
ATOM 801 O O . VAL B 1 26 ? 9.633 78.315 105.100 1.00 25.09 26 VAL B O 1
ATOM 805 N N . GLU B 1 27 ? 7.795 79.601 105.563 1.00 21.50 27 GLU B N 1
ATOM 806 C CA . GLU B 1 27 ? 7.956 79.619 107.052 1.00 25.04 27 GLU B CA 1
ATOM 807 C C . GLU B 1 27 ? 7.896 78.186 107.620 1.00 23.24 27 GLU B C 1
ATOM 808 O O . GLU B 1 27 ? 8.712 77.895 108.498 1.00 25.45 27 GLU B O 1
ATOM 814 N N . ALA B 1 28 ? 6.997 77.310 107.149 1.00 23.40 28 ALA B N 1
ATOM 815 C CA . ALA B 1 28 ? 6.879 75.883 107.575 1.00 23.83 28 ALA B CA 1
ATOM 816 C C . ALA B 1 28 ? 8.177 75.109 107.296 1.00 25.51 28 ALA B C 1
ATOM 817 O O . ALA B 1 28 ? 8.471 74.081 107.979 1.00 25.42 28 ALA B O 1
ATOM 819 N N . ALA B 1 29 ? 8.932 75.515 106.280 1.00 21.69 29 ALA B N 1
ATOM 820 C CA . ALA B 1 29 ? 10.216 74.886 105.886 1.00 23.57 29 ALA B CA 1
ATOM 821 C C . ALA B 1 29 ? 11.372 75.398 106.732 1.00 26.46 29 ALA B C 1
ATOM 822 O O . ALA B 1 29 ? 12.464 74.909 106.529 1.00 29.73 29 ALA B O 1
ATOM 824 N N . GLY B 1 30 ? 11.163 76.416 107.559 1.00 26.74 30 GLY B N 1
ATOM 825 C CA . GLY B 1 30 ? 12.209 77.039 108.374 1.00 29.58 30 GLY B CA 1
ATOM 826 C C . GLY B 1 30 ? 13.102 77.938 107.540 1.00 33.05 30 GLY B C 1
ATOM 827 O O . GLY B 1 30 ? 14.250 78.127 107.940 1.00 35.82 30 GLY B O 1
ATOM 828 N N . ILE B 1 31 ? 12.601 78.444 106.401 1.00 27.60 31 ILE B N 1
ATOM 829 C CA . ILE B 1 31 ? 13.355 79.303 105.447 1.00 29.28 31 ILE B CA 1
ATOM 830 C C . ILE B 1 31 ? 12.944 80.760 105.670 1.00 26.59 31 ILE B C 1
ATOM 831 O O . ILE B 1 31 ? 11.754 81.026 105.927 1.00 29.40 31 ILE B O 1
ATOM 836 N N . LYS B 1 32 ? 13.903 81.673 105.502 1.00 31.29 32 LYS B N 1
ATOM 837 C CA . LYS B 1 32 ? 13.668 83.129 105.329 1.00 31.18 32 LYS B CA 1
ATOM 838 C C . LYS B 1 32 ? 13.498 83.431 103.827 1.00 30.24 32 LYS B C 1
ATOM 839 O O . LYS B 1 32 ? 14.488 83.279 103.057 1.00 35.11 32 LYS B O 1
ATOM 841 N N . LEU B 1 33 ? 12.297 83.867 103.446 1.00 28.54 33 LEU B N 1
ATOM 842 C CA . LEU B 1 33 ? 11.986 84.343 102.066 1.00 26.60 33 LEU B CA 1
ATOM 843 C C . LEU B 1 33 ? 12.795 85.618 101.803 1.00 28.82 33 LEU B C 1
ATOM 844 O O . LEU B 1 33 ? 12.770 86.500 102.675 1.00 34.55 33 LEU B O 1
ATOM 849 N N . THR B 1 34 ? 13.566 85.662 100.724 1.00 27.99 34 THR B N 1
ATOM 850 C CA . THR B 1 34 ? 14.222 86.915 100.236 1.00 29.08 34 THR B CA 1
ATOM 851 C C . THR B 1 34 ? 13.404 87.516 99.089 1.00 31.70 34 THR B C 1
ATOM 852 O O . THR B 1 34 ? 12.530 86.830 98.526 1.00 28.61 34 THR B O 1
ATOM 856 N N . GLU B 1 35 ? 13.592 88.807 98.849 1.00 29.79 35 GLU B N 1
ATOM 857 C CA . GLU B 1 35 ? 12.741 89.566 97.891 1.00 34.15 35 GLU B CA 1
ATOM 858 C C . GLU B 1 35 ? 13.676 90.512 97.143 1.00 34.99 35 GLU B C 1
ATOM 859 O O . GLU B 1 35 ? 14.540 91.103 97.796 1.00 29.96 35 GLU B O 1
ATOM 865 N N . ARG B 1 36 ? 13.626 90.525 95.815 1.00 29.51 36 ARG B N 1
ATOM 866 C CA . ARG B 1 36 ? 14.399 91.492 95.007 1.00 27.99 36 ARG B CA 1
ATOM 867 C C . ARG B 1 36 ? 13.401 92.113 94.032 1.00 29.57 36 ARG B C 1
ATOM 868 O O . ARG B 1 36 ? 12.421 91.436 93.698 1.00 24.88 36 ARG B O 1
ATOM 876 N N . ASN B 1 37 ? 13.648 93.351 93.610 1.00 28.53 37 ASN B N 1
ATOM 877 C CA . ASN B 1 37 ? 12.670 94.192 92.873 1.00 28.45 37 ASN B CA 1
ATOM 878 C C . ASN B 1 37 ? 13.351 94.649 91.579 1.00 27.37 37 ASN B C 1
ATOM 879 O O . ASN B 1 37 ? 14.453 95.218 91.672 1.00 29.94 37 ASN B O 1
ATOM 884 N N . VAL B 1 38 ? 12.761 94.330 90.430 1.00 27.80 38 VAL B N 1
ATOM 885 C CA . VAL B 1 38 ? 13.359 94.578 89.088 1.00 28.78 38 VAL B CA 1
ATOM 886 C C . VAL B 1 38 ? 13.472 96.091 88.860 1.00 32.18 38 VAL B C 1
ATOM 887 O O . VAL B 1 38 ? 14.312 96.504 88.014 1.00 32.54 38 VAL B O 1
ATOM 891 N N . ASP B 1 39 ? 12.663 96.877 89.573 1.00 29.75 39 ASP B N 1
ATOM 892 C CA . ASP B 1 39 ? 12.683 98.368 89.504 1.00 34.42 39 ASP B CA 1
ATOM 893 C C . ASP B 1 39 ? 13.862 98.964 90.291 1.00 37.09 39 ASP B C 1
ATOM 894 O O . ASP B 1 39 ? 14.094 100.170 90.129 1.00 40.07 39 ASP B O 1
ATOM 899 N N . GLN B 1 40 ? 14.586 98.164 91.079 1.00 32.90 40 GLN B N 1
ATOM 900 C CA . GLN B 1 40 ? 15.824 98.553 91.807 1.00 35.80 40 GLN B CA 1
ATOM 901 C C . GLN B 1 40 ? 17.048 97.922 91.145 1.00 37.59 40 GLN B C 1
ATOM 902 O O . GLN B 1 40 ? 18.117 98.555 91.173 1.00 39.44 40 GLN B O 1
ATOM 908 N N . ASP B 1 41 ? 16.909 96.733 90.560 1.00 30.43 41 ASP B N 1
ATOM 909 C CA . ASP B 1 41 ? 18.049 95.970 90.004 1.00 31.64 41 ASP B CA 1
ATOM 910 C C . ASP B 1 41 ? 17.783 95.710 88.526 1.00 29.51 41 ASP B C 1
ATOM 911 O O . ASP B 1 41 ? 17.099 94.720 88.225 1.00 26.35 41 ASP B O 1
ATOM 916 N N . ALA B 1 42 ? 18.294 96.556 87.623 1.00 25.98 42 ALA B N 1
ATOM 917 C CA . ALA B 1 42 ? 17.937 96.482 86.199 1.00 26.26 42 ALA B CA 1
ATOM 918 C C . ALA B 1 42 ? 18.386 95.126 85.665 1.00 20.76 42 ALA B C 1
ATOM 919 O O . ALA B 1 42 ? 17.829 94.639 84.702 1.00 21.75 42 ALA B O 1
ATOM 921 N N . SER B 1 43 ? 19.418 94.518 86.247 1.00 24.21 43 SER B N 1
ATOM 922 C CA . SER B 1 43 ? 19.916 93.213 85.773 1.00 25.21 43 SER B CA 1
ATOM 923 C C . SER B 1 43 ? 18.774 92.195 85.834 1.00 25.78 43 SER B C 1
ATOM 924 O O . SER B 1 43 ? 18.649 91.327 84.934 1.00 26.67 43 SER B O 1
ATOM 927 N N . LEU B 1 44 ? 17.994 92.287 86.899 1.00 26.55 44 LEU B N 1
ATOM 928 C CA . LEU B 1 44 ? 16.809 91.424 87.099 1.00 27.62 44 LEU B CA 1
ATOM 929 C C . LEU B 1 44 ? 15.673 91.841 86.159 1.00 26.47 44 LEU B C 1
ATOM 930 O O . LEU B 1 44 ? 14.984 90.932 85.716 1.00 24.19 44 LEU B O 1
ATOM 935 N N . LYS B 1 45 ? 15.527 93.134 85.807 1.00 27.44 45 LYS B N 1
ATOM 936 C CA . LYS B 1 45 ? 14.442 93.555 84.875 1.00 26.84 45 LYS B CA 1
ATOM 937 C C . LYS B 1 45 ? 14.707 92.904 83.529 1.00 26.79 45 LYS B C 1
ATOM 938 O O . LYS B 1 45 ? 13.792 92.358 82.858 1.00 26.46 45 LYS B O 1
ATOM 944 N N . LEU B 1 46 ? 15.964 92.945 83.121 1.00 28.28 46 LEU B N 1
ATOM 945 C CA . LEU B 1 46 ? 16.410 92.319 81.871 1.00 28.68 46 LEU B CA 1
ATOM 946 C C . LEU B 1 46 ? 16.132 90.821 81.868 1.00 26.95 46 LEU B C 1
ATOM 947 O O . LEU B 1 46 ? 15.639 90.339 80.855 1.00 29.21 46 LEU B O 1
ATOM 952 N N . GLU B 1 47 ? 16.461 90.113 82.949 1.00 27.31 47 GLU B N 1
ATOM 953 C CA . GLU B 1 47 ? 16.383 88.629 83.021 1.00 26.73 47 GLU B CA 1
ATOM 954 C C . GLU B 1 47 ? 14.926 88.157 83.166 1.00 29.24 47 GLU B C 1
ATOM 955 O O . GLU B 1 47 ? 14.572 87.119 82.552 1.00 35.36 47 GLU B O 1
ATOM 961 N N . PHE B 1 48 ? 14.136 88.820 84.006 1.00 26.97 48 PHE B N 1
ATOM 962 C CA . PHE B 1 48 ? 12.835 88.277 84.502 1.00 27.18 48 PHE B CA 1
ATOM 963 C C . PHE B 1 48 ? 11.635 89.203 84.239 1.00 30.17 48 PHE B C 1
ATOM 964 O O . PHE B 1 48 ? 10.502 88.747 84.582 1.00 27.64 48 PHE B O 1
ATOM 972 N N . GLY B 1 49 ? 11.834 90.435 83.740 1.00 26.57 49 GLY B N 1
ATOM 973 C CA . GLY B 1 49 ? 10.807 91.493 83.708 1.00 29.47 49 GLY B CA 1
ATOM 974 C C . GLY B 1 49 ? 9.545 91.065 82.987 1.00 28.08 49 GLY B C 1
ATOM 975 O O . GLY B 1 49 ? 8.480 91.556 83.377 1.00 33.92 49 GLY B O 1
ATOM 976 N N . ASP B 1 50 ? 9.640 90.171 81.999 1.00 28.98 50 ASP B N 1
ATOM 977 C CA . ASP B 1 50 ? 8.491 89.756 81.147 1.00 29.53 50 ASP B CA 1
ATOM 978 C C . ASP B 1 50 ? 7.576 88.752 81.874 1.00 27.30 50 ASP B C 1
ATOM 979 O O . ASP B 1 50 ? 6.556 88.334 81.238 1.00 26.78 50 ASP B O 1
ATOM 984 N N . ARG B 1 51 ? 7.902 88.326 83.103 1.00 24.19 51 ARG B N 1
ATOM 985 C CA . ARG B 1 51 ? 7.094 87.259 83.792 1.00 24.52 51 ARG B CA 1
ATOM 986 C C . ARG B 1 51 ? 7.076 87.417 85.327 1.00 23.18 51 ARG B C 1
ATOM 987 O O . ARG B 1 51 ? 6.886 86.423 86.024 1.00 21.67 51 ARG B O 1
ATOM 995 N N . VAL B 1 52 ? 7.211 88.636 85.841 1.00 22.59 52 VAL B N 1
ATOM 996 C CA . VAL B 1 52 ? 7.185 88.890 87.315 1.00 22.96 52 VAL B CA 1
ATOM 997 C C . VAL B 1 52 ? 5.730 88.740 87.757 1.00 22.00 52 VAL B C 1
ATOM 998 O O . VAL B 1 52 ? 4.826 89.066 86.993 1.00 22.96 52 VAL B O 1
ATOM 1002 N N . PRO B 1 53 ? 5.435 88.229 88.975 1.00 21.81 53 PRO B N 1
ATOM 1003 C CA . PRO B 1 53 ? 6.455 87.724 89.896 1.00 20.20 53 PRO B CA 1
ATOM 1004 C C . PRO B 1 53 ? 7.032 86.332 89.534 1.00 19.94 53 PRO B C 1
ATOM 1005 O O . PRO B 1 53 ? 6.325 85.524 88.952 1.00 20.83 53 PRO B O 1
ATOM 1009 N N . VAL B 1 54 ? 8.312 86.125 89.863 1.00 19.00 54 VAL B N 1
ATOM 1010 C CA . VAL B 1 54 ? 9.063 84.866 89.668 1.00 18.87 54 VAL B CA 1
ATOM 1011 C C . VAL B 1 54 ? 9.442 84.324 91.035 1.00 18.94 54 VAL B C 1
ATOM 1012 O O . VAL B 1 54 ? 9.787 85.122 91.937 1.00 20.11 54 VAL B O 1
ATOM 1016 N N . ILE B 1 55 ? 9.335 83.019 91.217 1.00 18.97 55 ILE B N 1
ATOM 1017 C CA . ILE B 1 55 ? 9.816 82.377 92.470 1.00 21.26 55 ILE B CA 1
ATOM 1018 C C . ILE B 1 55 ? 11.116 81.636 92.136 1.00 20.54 55 ILE B C 1
ATOM 1019 O O . ILE B 1 55 ? 11.087 80.816 91.223 1.00 21.32 55 ILE B O 1
ATOM 1024 N N . LEU B 1 56 ? 12.185 81.889 92.892 1.00 22.58 56 LEU B N 1
ATOM 1025 C CA . LEU B 1 56 ? 13.471 81.164 92.768 1.00 23.97 56 LEU B CA 1
ATOM 1026 C C . LEU B 1 56 ? 13.593 80.204 93.951 1.00 22.35 56 LEU B C 1
ATOM 1027 O O . LEU B 1 56 ? 13.427 80.656 95.040 1.00 25.59 56 LEU B O 1
ATOM 1032 N N . VAL B 1 57 ? 13.853 78.928 93.696 1.00 22.59 57 VAL B N 1
ATOM 1033 C CA . VAL B 1 57 ? 14.147 77.921 94.740 1.00 23.72 57 VAL B CA 1
ATOM 1034 C C . VAL B 1 57 ? 15.573 77.439 94.487 1.00 26.99 57 VAL B C 1
ATOM 1035 O O . VAL B 1 57 ? 15.878 77.019 93.336 1.00 25.87 57 VAL B O 1
ATOM 1039 N N . ASP B 1 58 ? 16.410 77.532 95.512 1.00 31.27 58 ASP B N 1
ATOM 1040 C CA . ASP B 1 58 ? 17.861 77.237 95.356 1.00 33.31 58 ASP B CA 1
ATOM 1041 C C . ASP B 1 58 ? 18.402 78.032 94.157 1.00 33.88 58 ASP B C 1
ATOM 1042 O O . ASP B 1 58 ? 19.132 77.445 93.347 1.00 37.46 58 ASP B O 1
ATOM 1047 N N . ASP B 1 59 ? 18.024 79.313 94.042 1.00 35.59 59 ASP B N 1
ATOM 1048 C CA . ASP B 1 59 ? 18.469 80.290 93.001 1.00 40.37 59 ASP B CA 1
ATOM 1049 C C . ASP B 1 59 ? 18.160 79.820 91.567 1.00 40.99 59 ASP B C 1
ATOM 1050 O O . ASP B 1 59 ? 18.836 80.314 90.622 1.00 40.21 59 ASP B O 1
ATOM 1055 N N . GLU B 1 60 ? 17.213 78.893 91.390 1.00 36.55 60 GLU B N 1
ATOM 1056 C CA . GLU B 1 60 ? 16.680 78.467 90.068 1.00 34.12 60 GLU B CA 1
ATOM 1057 C C . GLU B 1 60 ? 15.184 78.798 89.993 1.00 30.96 60 GLU B C 1
ATOM 1058 O O . GLU B 1 60 ? 14.453 78.356 90.876 1.00 28.37 60 GLU B O 1
ATOM 1064 N N . GLU B 1 61 ? 14.763 79.485 88.927 1.00 32.68 61 GLU B N 1
ATOM 1065 C CA . GLU B 1 61 ? 13.333 79.736 88.592 1.00 29.38 61 GLU B CA 1
ATOM 1066 C C . GLU B 1 61 ? 12.534 78.429 88.745 1.00 27.59 61 GLU B C 1
ATOM 1067 O O . GLU B 1 61 ? 12.839 77.409 88.088 1.00 29.96 61 GLU B O 1
ATOM 1073 N N . PHE B 1 62 ? 11.539 78.443 89.617 1.00 24.03 62 PHE B N 1
ATOM 1074 C CA . PHE B 1 62 ? 10.773 77.249 90.024 1.00 27.00 62 PHE B CA 1
ATOM 1075 C C . PHE B 1 62 ? 9.356 77.314 89.428 1.00 25.07 62 PHE B C 1
ATOM 1076 O O . PHE B 1 62 ? 8.677 78.342 89.478 1.00 23.45 62 PHE B O 1
ATOM 1084 N N . ALA B 1 63 ? 8.961 76.241 88.763 1.00 25.61 63 ALA B N 1
ATOM 1085 C CA . ALA B 1 63 ? 7.637 76.164 88.086 1.00 26.59 63 ALA B CA 1
ATOM 1086 C C . ALA B 1 63 ? 6.584 75.715 89.107 1.00 24.78 63 ALA B C 1
ATOM 1087 O O . ALA B 1 63 ? 6.428 74.522 89.313 1.00 27.40 63 ALA B O 1
ATOM 1089 N N . CYS B 1 64 ? 5.929 76.646 89.802 1.00 22.23 64 CYS B N 1
ATOM 1090 C CA . CYS B 1 64 ? 4.856 76.312 90.773 1.00 25.22 64 CYS B CA 1
ATOM 1091 C C . CYS B 1 64 ? 3.616 77.143 90.423 1.00 28.77 64 CYS B C 1
ATOM 1092 O O . CYS B 1 64 ? 3.061 77.859 91.320 1.00 27.35 64 CYS B O 1
ATOM 1095 N N . TRP B 1 65 ? 3.246 77.123 89.144 1.00 26.10 65 TRP B N 1
ATOM 1096 C CA . TRP B 1 65 ? 2.128 77.957 88.632 1.00 25.37 65 TRP B CA 1
ATOM 1097 C C . TRP B 1 65 ? 1.100 77.038 88.002 1.00 22.89 65 TRP B C 1
ATOM 1098 O O . TRP B 1 65 ? 1.484 76.129 87.250 1.00 24.17 65 TRP B O 1
ATOM 1109 N N . GLU B 1 66 ? -0.154 77.307 88.279 1.00 21.06 66 GLU B N 1
ATOM 1110 C CA . GLU B 1 66 ? -1.303 76.621 87.638 1.00 23.36 66 GLU B CA 1
ATOM 1111 C C . GLU B 1 66 ? -2.262 77.671 87.070 1.00 22.00 66 GLU B C 1
ATOM 1112 O O . GLU B 1 66 ? -2.334 78.799 87.572 1.00 23.57 66 GLU B O 1
ATOM 1118 N N . VAL B 1 67 ? -2.913 77.311 85.971 1.00 22.08 67 VAL B N 1
ATOM 1119 C CA . VAL B 1 67 ? -4.042 78.090 85.393 1.00 21.76 67 VAL B CA 1
ATOM 1120 C C . VAL B 1 67 ? -5.223 78.047 86.370 1.00 21.17 67 VAL B C 1
ATOM 1121 O O . VAL B 1 67 ? -5.518 76.961 86.913 1.00 21.58 67 VAL B O 1
ATOM 1125 N N . ASP B 1 68 ? -5.881 79.190 86.550 1.00 21.13 68 ASP B N 1
ATOM 1126 C CA . ASP B 1 68 ? -7.173 79.255 87.281 1.00 22.63 68 ASP B CA 1
ATOM 1127 C C . ASP B 1 68 ? -8.224 78.621 86.377 1.00 21.41 68 ASP B C 1
ATOM 1128 O O . ASP B 1 68 ? -8.613 79.283 85.422 1.00 20.59 68 ASP B O 1
ATOM 1133 N N . ASN B 1 69 ? -8.661 77.381 86.646 1.00 21.35 69 ASN B N 1
ATOM 1134 C CA . ASN B 1 69 ? -9.554 76.631 85.723 1.00 22.60 69 ASN B CA 1
ATOM 1135 C C . ASN B 1 69 ? -10.920 77.305 85.709 1.00 20.36 69 ASN B C 1
ATOM 1136 O O . ASN B 1 69 ? -11.590 77.192 84.691 1.00 20.90 69 ASN B O 1
ATOM 1141 N N . ASP B 1 70 ? -11.316 77.970 86.784 1.00 21.71 70 ASP B N 1
ATOM 1142 C CA . ASP B 1 70 ? -12.649 78.657 86.780 1.00 24.50 70 ASP B CA 1
ATOM 1143 C C . ASP B 1 70 ? -12.572 79.895 85.870 1.00 24.01 70 ASP B C 1
ATOM 1144 O O . ASP B 1 70 ? -13.519 80.084 85.091 1.00 24.37 70 ASP B O 1
ATOM 1149 N N . GLU B 1 71 ? -11.489 80.694 85.927 1.00 21.51 71 GLU B N 1
ATOM 1150 C CA . GLU B 1 71 ? -11.278 81.854 85.008 1.00 23.09 71 GLU B CA 1
ATOM 1151 C C . GLU B 1 71 ? -11.163 81.335 83.574 1.00 20.88 71 GLU B C 1
ATOM 1152 O O . GLU B 1 71 ? -11.785 81.946 82.632 1.00 19.63 71 GLU B O 1
ATOM 1158 N N . L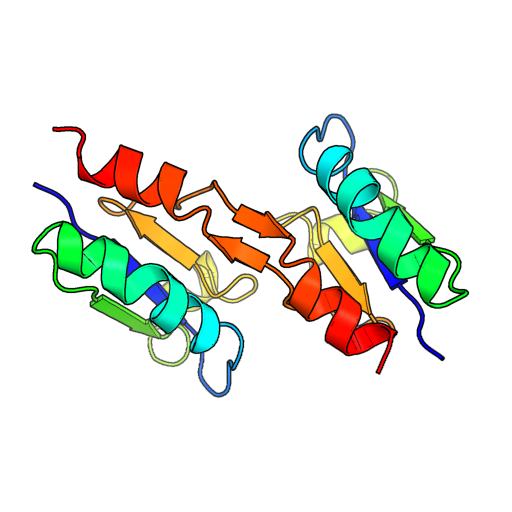EU B 1 72 ? -10.461 80.225 83.337 1.00 19.46 72 LEU B N 1
ATOM 1159 C CA . LEU B 1 72 ? -10.428 79.637 81.965 1.00 18.02 72 LEU B CA 1
ATOM 1160 C C . LEU B 1 72 ? -11.830 79.208 81.519 1.00 20.33 72 LEU B C 1
ATOM 1161 O O . LEU B 1 72 ? -12.203 79.552 80.395 1.00 20.86 72 LEU B O 1
ATOM 1166 N N . ALA B 1 73 ? -12.597 78.475 82.350 1.00 20.27 73 ALA B N 1
ATOM 1167 C CA . ALA B 1 73 ? -13.972 78.060 82.002 1.00 22.62 73 ALA B CA 1
ATOM 1168 C C . ALA B 1 73 ? -14.826 79.300 81.680 1.00 22.45 73 ALA B C 1
ATOM 1169 O O . ALA B 1 73 ? -15.603 79.220 80.689 1.00 25.02 73 ALA B O 1
ATOM 1171 N N . ASN B 1 74 ? -14.693 80.369 82.475 1.00 22.06 74 ASN B N 1
ATOM 1172 C CA . ASN B 1 74 ? -15.489 81.629 82.337 1.00 27.11 74 ASN B CA 1
ATOM 1173 C C . ASN B 1 74 ? -15.210 82.218 80.953 1.00 26.31 74 ASN B C 1
ATOM 1174 O O . ASN B 1 74 ? -16.157 82.532 80.225 1.00 27.42 74 ASN B O 1
ATOM 1179 N N . ALA B 1 75 ? -13.934 82.252 80.550 1.00 24.95 75 ALA B N 1
ATOM 1180 C CA . ALA B 1 75 ? -13.562 82.741 79.195 1.00 23.12 75 ALA B CA 1
ATOM 1181 C C . ALA B 1 75 ? -14.208 81.901 78.101 1.00 24.03 75 ALA B C 1
ATOM 1182 O O . ALA B 1 75 ? -14.644 82.494 77.066 1.00 24.91 75 ALA B O 1
ATOM 1184 N N . LEU B 1 76 ? -14.263 80.581 78.256 1.00 21.15 76 LEU B N 1
ATOM 1185 C CA . LEU B 1 76 ? -14.771 79.655 77.229 1.00 23.46 76 LEU B CA 1
ATOM 1186 C C . LEU B 1 76 ? -16.296 79.665 77.184 1.00 27.95 76 LEU B C 1
ATOM 1187 O O . LEU B 1 76 ? -16.829 79.366 76.113 1.00 31.85 76 LEU B O 1
ATOM 1192 N N . LEU B 1 77 ? -16.983 80.025 78.254 1.00 30.21 77 LEU B N 1
ATOM 1193 C CA . LEU B 1 77 ? -18.466 79.938 78.146 1.00 35.41 77 LEU B CA 1
ATOM 1194 C C . LEU B 1 77 ? -19.024 81.269 77.631 1.00 31.47 77 LEU B C 1
ATOM 1195 O O . LEU B 1 77 ? -20.189 81.270 77.235 1.00 36.92 77 LEU B O 1
ATOM 1200 N N . LEU B 1 78 ? -18.214 82.325 77.567 1.00 29.09 78 LEU B N 1
ATOM 1201 C CA . LEU B 1 78 ? -18.571 83.619 76.910 1.00 33.64 78 LEU B CA 1
ATOM 1202 C C . LEU B 1 78 ? -18.625 83.460 75.393 1.00 34.81 78 LEU B C 1
ATOM 1203 O O . LEU B 1 78 ? -17.785 82.757 74.816 1.00 35.37 78 LEU B O 1
ATOM 1208 N N . GLU B 1 79 ? -19.576 84.145 74.759 1.00 33.39 79 GLU B N 1
ATOM 1209 C CA . GLU B 1 79 ? -19.647 84.294 73.281 1.00 38.30 79 GLU B CA 1
ATOM 1210 C C . GLU B 1 79 ? -18.450 85.104 72.766 1.00 39.25 79 GLU B C 1
ATOM 1211 O O . GLU B 1 79 ? -18.060 85.932 73.593 1.00 44.43 79 GLU B O 1
#

Solvent-accessible surface area: 8757 Å² total; per-residue (Å²): 114,47,59,1,34,0,0,9,107,73,148,9,55,17,4,109,64,1,63,65,58,0,64,83,39,0,95,93,46,75,23,106,23,70,85,98,20,3,70,148,59,86,78,10,116,92,105,13,15,82,57,20,15,4,1,7,14,70,115,64,83,23,86,46,73,72,15,18,60,117,48,0,21,82,30,13,77,168,120,68,63,1,24,0,0,9,99,78,159,10,40,43,4,106,160,13,79,66,39,0,61,82,17,0,111,75,33,74,26,87,34,72,87,90,18,4,62,142,61,79,88,11,104,163,102,11,28,72,47,17,16,5,0,5,15,71,108,122,85,44,44,0,53,43,7,38,47,115,78,0,31,78,25,12,127,112,197

B-factor: mean 30.96, std 8.37, range [17.12, 61.47]

Foldseek 3Di:
DKAKEWEEEPPDVVQVVVCVVCCVVCVVVVHHYHYDYCNVPVVSCVVCVVPPGFMAMNHHTDDDDDDPVVVVCVVPVD/DKAKEWEAEPPDPVSVVVCVVCVVVCVVVVYDYHYHYCNVPVVCCVVCVVPPGFMAINNHGDPPDDDPVVVVVVVVVDD

Nearest PDB structures (foldseek):
  8pr6-assembly1_A  TM=1.013E+00  e=9.101E-16  Corynebacterium glutamicum
  1wjk-assembly1_A  TM=7.106E-01  e=1.371E-03  Mus musculus
  7c3f-assembly8_W  TM=6.216E-01  e=2.423E-02  Arabidopsis thaliana
  4oo4-assembly3_B  TM=5.582E-01  e=1.721E-02  Homo sapiens
  5ayk-assembly1_A  TM=4.729E-01  e=1.019E-01  Mus musculus